Protein AF-A0A376K1I3-F1 (afdb_monomer_lite)

Foldseek 3Di:
DDDDDLVNLVVVLVVLVVQQVVDPVGDDPVSVVVSVVSVVVNCVVVFDFQKKWFQPDPVRDIDIGRDPVVLVVCVVVVTDIDGHTDPDDPPPPPD

Radius of gyration: 19.32 Å; chains: 1; bounding box: 38×22×52 Å

pLDDT: mean 86.63, std 14.56, range [31.53, 97.75]

Secondary structure (DSSP, 8-state):
-PPPPHHHHHHHHHHHHHHHHHSTT---HHHHHHHHHHHHHHHHHHPPPSEEEE--STT---EEES-HHHHHHHHHTT---EEE-----------

Sequence (95 aa):
MSTITKEWLQRKITEFKSWREDIPFGLDEDDHNMLIALEIALASLEAEPVAWMHANNPIGIPAITRSKDVADSWRSKGWNVLPLYSLTRPINLCH

Structure (mmCIF, N/CA/C/O backbone):
data_AF-A0A376K1I3-F1
#
_entry.id   AF-A0A376K1I3-F1
#
loop_
_atom_site.group_PDB
_atom_site.id
_atom_site.type_symbol
_atom_site.label_atom_id
_atom_site.label_alt_id
_atom_site.label_comp_id
_atom_site.label_asym_id
_atom_site.label_entity_id
_atom_site.label_seq_id
_atom_site.pdbx_PDB_ins_code
_atom_site.Cartn_x
_atom_site.Cartn_y
_atom_site.Cartn_z
_atom_site.occupancy
_atom_site.B_iso_or_equiv
_atom_site.auth_seq_id
_atom_site.auth_comp_id
_atom_site.auth_asym_id
_atom_site.auth_atom_id
_atom_site.pdbx_PDB_model_num
ATOM 1 N N . MET A 1 1 ? 18.071 -8.616 6.660 1.00 54.44 1 MET A N 1
ATOM 2 C CA . MET A 1 1 ? 17.264 -8.430 5.435 1.00 54.44 1 MET A CA 1
ATOM 3 C C . MET A 1 1 ? 17.453 -7.001 4.977 1.00 54.44 1 MET A C 1
ATOM 5 O O . MET A 1 1 ? 17.354 -6.114 5.814 1.00 54.44 1 MET A O 1
ATOM 9 N N . SER A 1 2 ? 17.767 -6.784 3.704 1.00 73.50 2 SER A N 1
ATOM 10 C CA . SER A 1 2 ? 17.809 -5.436 3.131 1.00 73.50 2 SER A CA 1
ATOM 11 C C . SER A 1 2 ? 16.394 -5.035 2.722 1.00 73.50 2 SER A C 1
ATOM 13 O O . SER A 1 2 ? 15.723 -5.795 2.028 1.00 73.50 2 SER A O 1
ATOM 15 N N . THR A 1 3 ? 15.930 -3.872 3.169 1.00 83.38 3 THR A N 1
ATOM 16 C CA . THR A 1 3 ? 14.618 -3.327 2.797 1.00 83.38 3 THR A CA 1
ATOM 17 C C . THR A 1 3 ? 14.762 -2.521 1.513 1.00 83.38 3 THR A C 1
ATOM 19 O O . THR A 1 3 ? 15.606 -1.630 1.436 1.00 83.38 3 THR A O 1
ATOM 22 N N . ILE A 1 4 ? 13.942 -2.816 0.507 1.00 88.94 4 ILE A N 1
ATOM 23 C CA . ILE A 1 4 ? 13.845 -1.985 -0.695 1.00 88.94 4 ILE A CA 1
ATOM 24 C C . ILE A 1 4 ? 13.102 -0.701 -0.315 1.00 88.94 4 ILE A C 1
ATOM 26 O O . ILE A 1 4 ? 11.971 -0.768 0.165 1.00 88.94 4 ILE A O 1
ATOM 30 N N . THR A 1 5 ? 13.737 0.458 -0.499 1.00 94.06 5 THR A N 1
ATOM 31 C CA . THR A 1 5 ? 13.120 1.755 -0.183 1.00 94.06 5 THR A CA 1
ATOM 32 C C . THR A 1 5 ? 12.425 2.354 -1.404 1.00 94.06 5 THR A C 1
ATOM 34 O O . THR A 1 5 ? 12.755 2.038 -2.553 1.00 94.06 5 THR A O 1
ATOM 37 N N . LYS A 1 6 ? 11.473 3.257 -1.156 1.00 94.19 6 LYS A N 1
ATOM 38 C CA . LYS A 1 6 ? 10.766 4.001 -2.204 1.00 94.19 6 LYS A CA 1
ATOM 39 C C . LYS A 1 6 ? 11.736 4.809 -3.070 1.00 94.19 6 LYS A C 1
ATOM 41 O O . LYS A 1 6 ? 11.641 4.778 -4.294 1.00 94.19 6 LYS A O 1
ATOM 46 N N . GLU A 1 7 ? 12.698 5.478 -2.445 1.00 95.50 7 GLU A N 1
ATOM 47 C CA . GLU A 1 7 ? 13.693 6.315 -3.125 1.00 95.50 7 GLU A CA 1
ATOM 48 C C . GLU A 1 7 ? 14.597 5.463 -4.018 1.00 95.50 7 GLU A C 1
ATOM 50 O O . GLU A 1 7 ? 14.937 5.856 -5.135 1.00 95.50 7 GLU A O 1
ATOM 55 N N . TRP A 1 8 ? 14.959 4.264 -3.549 1.00 95.69 8 TRP A N 1
ATOM 56 C CA . TRP A 1 8 ? 15.733 3.322 -4.344 1.00 95.69 8 TRP A CA 1
ATOM 57 C C . TRP A 1 8 ? 14.966 2.888 -5.601 1.00 95.69 8 TRP A C 1
ATOM 59 O O . TRP A 1 8 ? 15.547 2.919 -6.688 1.00 95.69 8 TRP A O 1
ATOM 69 N N . LEU A 1 9 ? 13.671 2.561 -5.481 1.00 96.31 9 LEU A N 1
ATOM 70 C CA . LEU A 1 9 ? 12.820 2.206 -6.626 1.00 96.31 9 LEU A CA 1
ATOM 71 C C . LEU A 1 9 ? 12.674 3.366 -7.611 1.00 96.31 9 LEU A C 1
ATOM 73 O O . LEU A 1 9 ? 12.865 3.172 -8.807 1.00 96.31 9 LEU A O 1
ATOM 77 N N . GLN A 1 10 ? 12.388 4.573 -7.121 1.00 96.81 10 GLN A N 1
ATOM 78 C CA . GLN A 1 10 ? 12.243 5.764 -7.964 1.00 96.81 10 GLN A CA 1
ATOM 79 C C . GLN A 1 10 ? 13.520 6.060 -8.755 1.00 96.81 10 GLN A C 1
ATOM 81 O O . GLN A 1 10 ? 13.457 6.309 -9.963 1.00 96.81 10 GLN A O 1
ATOM 86 N N . ARG A 1 11 ? 14.687 5.976 -8.101 1.00 97.12 11 ARG A N 1
ATOM 87 C CA . ARG A 1 11 ? 15.983 6.131 -8.772 1.00 97.12 11 ARG A CA 1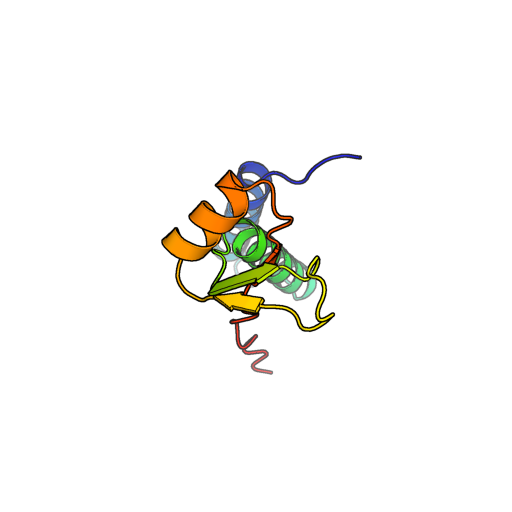
ATOM 88 C C . ARG A 1 11 ? 16.175 5.068 -9.852 1.00 97.12 11 ARG A C 1
ATOM 90 O O . ARG A 1 11 ? 16.491 5.419 -10.982 1.00 97.12 11 ARG A O 1
ATOM 97 N N . LYS A 1 12 ? 15.933 3.792 -9.536 1.00 96.12 12 LYS A N 1
ATOM 98 C CA . LYS A 1 12 ? 16.083 2.693 -10.501 1.00 96.12 12 LYS A CA 1
ATOM 99 C C . LYS A 1 12 ? 15.136 2.802 -11.693 1.00 96.12 12 LYS A C 1
ATOM 101 O O . LYS A 1 12 ? 15.584 2.649 -12.821 1.00 96.12 12 LYS A O 1
ATOM 106 N N . ILE A 1 13 ? 13.871 3.149 -11.475 1.00 96.25 13 ILE A N 1
ATOM 107 C CA . ILE A 1 13 ? 12.909 3.398 -12.562 1.00 96.25 13 ILE A CA 1
ATOM 108 C C . ILE A 1 13 ? 13.385 4.549 -13.455 1.00 96.25 13 ILE A C 1
ATOM 110 O O . ILE A 1 13 ? 13.273 4.464 -14.674 1.00 96.25 13 ILE A O 1
ATOM 114 N N . THR A 1 14 ? 13.925 5.617 -12.861 1.00 96.25 14 THR A N 1
ATOM 115 C CA . THR A 1 14 ? 14.451 6.765 -13.617 1.00 96.25 14 THR A CA 1
ATOM 116 C C . THR A 1 14 ? 15.659 6.370 -14.469 1.00 96.25 14 THR A C 1
ATOM 118 O O . THR A 1 14 ? 15.716 6.748 -15.635 1.00 96.25 14 THR A O 1
ATOM 121 N N . GLU A 1 15 ? 16.584 5.571 -13.925 1.00 94.31 15 GLU A N 1
ATOM 122 C CA . GLU A 1 15 ? 17.740 5.034 -14.665 1.00 94.31 15 GLU A CA 1
ATOM 123 C C . GLU A 1 15 ? 17.291 4.197 -15.878 1.00 94.31 15 GLU A C 1
ATOM 125 O O . GLU A 1 15 ? 17.695 4.490 -17.002 1.00 94.31 15 GLU A O 1
ATOM 130 N N . PHE A 1 16 ? 16.384 3.232 -15.680 1.00 93.56 16 PHE A N 1
ATOM 131 C CA . PHE A 1 16 ? 15.853 2.390 -16.765 1.00 93.56 16 PHE A CA 1
ATOM 132 C C . PHE A 1 16 ? 15.106 3.198 -17.833 1.00 93.56 16 PHE A C 1
ATOM 134 O O . PHE A 1 16 ? 15.240 2.934 -19.028 1.00 93.56 16 PHE A O 1
ATOM 141 N N . LYS A 1 17 ? 14.328 4.206 -17.419 1.00 91.81 17 LYS A N 1
ATOM 142 C CA . LYS A 1 17 ? 13.644 5.102 -18.360 1.00 91.81 17 LYS A CA 1
ATOM 143 C C . LYS A 1 17 ? 14.630 5.928 -19.176 1.00 91.81 17 LYS A C 1
ATOM 145 O O . LYS A 1 17 ? 14.385 6.087 -20.360 1.00 91.81 17 LYS A O 1
ATOM 150 N N . SER A 1 18 ? 15.732 6.396 -18.586 1.00 92.81 18 SER A N 1
ATOM 151 C CA . SER A 1 18 ? 16.791 7.089 -19.336 1.00 92.81 18 SER A CA 1
ATOM 152 C C . SER A 1 18 ? 17.388 6.181 -20.408 1.00 92.81 18 SER A C 1
ATOM 154 O O . SER A 1 18 ? 17.435 6.564 -21.571 1.00 92.81 18 SER A O 1
ATOM 156 N N . TRP A 1 19 ? 17.759 4.948 -20.049 1.00 89.81 19 TRP A N 1
ATOM 157 C CA . TRP A 1 19 ? 18.343 3.996 -21.001 1.00 89.81 19 TRP A CA 1
ATOM 158 C C . TRP A 1 19 ? 17.414 3.686 -22.172 1.00 89.81 19 TRP A C 1
ATOM 160 O O . TRP A 1 19 ? 17.869 3.608 -23.309 1.00 89.81 19 TRP A O 1
ATOM 170 N N . ARG A 1 20 ? 16.107 3.573 -21.915 1.00 89.25 20 ARG A N 1
ATOM 171 C CA . ARG A 1 20 ? 15.107 3.396 -22.973 1.00 89.25 20 ARG A CA 1
ATOM 172 C C . ARG A 1 20 ? 15.134 4.525 -24.008 1.00 89.25 20 ARG A C 1
ATOM 174 O O . ARG A 1 20 ? 14.945 4.242 -25.184 1.00 89.25 20 ARG A O 1
ATOM 181 N N . GLU A 1 21 ? 15.318 5.773 -23.575 1.00 88.56 21 GLU A N 1
ATOM 182 C CA . GLU A 1 21 ? 15.372 6.934 -24.477 1.00 88.56 21 GLU A CA 1
ATOM 183 C C . GLU A 1 21 ? 16.721 7.039 -25.210 1.00 88.56 21 GLU A C 1
ATOM 185 O O . GLU A 1 21 ? 16.767 7.495 -26.351 1.00 88.56 21 GLU A O 1
ATOM 190 N N . ASP A 1 22 ? 17.812 6.606 -24.570 1.00 91.06 22 ASP A N 1
ATOM 191 C CA . ASP A 1 22 ? 19.172 6.706 -25.114 1.00 91.06 22 ASP A CA 1
ATOM 192 C C . ASP A 1 22 ? 19.507 5.589 -26.126 1.00 91.06 22 ASP A C 1
ATOM 194 O O . ASP A 1 22 ? 20.363 5.770 -26.999 1.00 91.06 22 ASP A O 1
ATOM 198 N N . ILE A 1 23 ? 18.855 4.423 -26.029 1.00 87.31 23 ILE A N 1
ATOM 199 C CA . ILE A 1 23 ? 19.112 3.275 -26.909 1.00 87.31 23 ILE A CA 1
ATOM 200 C C . ILE A 1 23 ? 18.223 3.367 -28.165 1.00 87.31 23 ILE A C 1
ATOM 202 O O . ILE A 1 23 ? 17.000 3.309 -28.052 1.00 87.31 23 ILE A O 1
ATOM 206 N N . PRO A 1 24 ? 18.791 3.404 -29.390 1.00 82.50 24 PRO A N 1
ATOM 207 C CA . PRO A 1 24 ? 18.019 3.583 -30.629 1.00 82.50 24 PRO A CA 1
ATOM 208 C C . PRO A 1 24 ? 17.039 2.440 -30.949 1.00 82.50 24 PRO A C 1
ATOM 210 O O . PRO A 1 24 ? 16.132 2.628 -31.756 1.00 82.50 24 PRO A O 1
ATOM 213 N N . PHE A 1 25 ? 17.205 1.269 -30.326 1.00 83.31 25 PHE A N 1
ATOM 214 C CA . PHE A 1 25 ? 16.295 0.121 -30.436 1.00 83.31 25 PHE A CA 1
ATOM 215 C C . PHE A 1 25 ? 15.442 -0.102 -29.173 1.00 83.31 25 PHE A C 1
ATOM 217 O O . PHE A 1 25 ? 14.654 -1.043 -29.137 1.00 83.31 25 PHE A O 1
ATOM 224 N N . GLY A 1 26 ? 15.567 0.766 -28.162 1.00 84.75 26 GLY A N 1
ATOM 225 C CA . GLY A 1 26 ? 14.900 0.628 -26.869 1.00 84.75 26 GLY A CA 1
ATOM 226 C C . GLY A 1 26 ? 15.508 -0.446 -25.958 1.00 84.75 26 GLY A C 1
ATOM 227 O O . GLY A 1 26 ? 16.608 -0.940 -26.192 1.00 84.75 26 GLY A O 1
ATOM 228 N N . LEU A 1 27 ? 14.776 -0.766 -24.888 1.00 87.56 27 LEU A N 1
ATOM 229 C CA . LEU A 1 27 ? 15.104 -1.843 -23.948 1.00 87.56 27 LEU A CA 1
ATOM 230 C C . LEU A 1 27 ? 14.791 -3.211 -24.567 1.00 87.56 27 LEU A C 1
ATOM 232 O O . LEU A 1 27 ? 13.843 -3.325 -25.348 1.00 87.56 27 LEU A O 1
ATOM 236 N N . ASP A 1 28 ? 15.539 -4.243 -24.176 1.00 91.00 28 ASP A N 1
ATOM 237 C CA . ASP A 1 28 ? 15.148 -5.622 -24.469 1.00 91.00 28 ASP A CA 1
ATOM 238 C C . ASP A 1 28 ? 13.948 -6.068 -23.607 1.00 91.00 28 ASP A C 1
ATOM 240 O O . ASP A 1 28 ? 13.426 -5.319 -22.775 1.00 91.00 28 ASP A O 1
ATOM 244 N N . GLU A 1 29 ? 13.449 -7.281 -23.853 1.00 91.50 29 GLU A N 1
ATOM 245 C CA . GLU A 1 29 ? 12.275 -7.816 -23.158 1.00 91.50 29 GLU A CA 1
ATOM 246 C C . GLU A 1 29 ? 12.502 -7.960 -21.644 1.00 91.50 29 GLU A C 1
ATOM 248 O O . GLU A 1 29 ? 11.600 -7.661 -20.856 1.00 91.50 29 GLU A O 1
ATOM 253 N N . ASP A 1 30 ? 13.702 -8.364 -21.225 1.00 93.12 30 ASP A N 1
ATOM 254 C CA . ASP A 1 30 ? 14.035 -8.565 -19.814 1.00 93.12 30 ASP A CA 1
ATOM 255 C C . ASP A 1 30 ? 14.111 -7.225 -19.078 1.00 93.12 30 ASP A C 1
ATOM 257 O O . ASP A 1 30 ? 13.523 -7.071 -18.001 1.00 93.12 30 ASP A O 1
ATOM 261 N N . ASP A 1 31 ? 14.744 -6.223 -19.685 1.00 91.56 31 ASP A N 1
ATOM 262 C CA . ASP A 1 31 ? 14.803 -4.863 -19.160 1.00 91.56 31 ASP A CA 1
ATOM 263 C C . ASP A 1 31 ? 13.413 -4.210 -19.114 1.00 91.56 31 ASP A C 1
ATOM 265 O O . ASP A 1 31 ? 13.074 -3.504 -18.155 1.00 91.56 31 ASP A O 1
ATOM 269 N N . HIS A 1 32 ? 12.568 -4.472 -20.116 1.00 90.88 32 HIS A N 1
ATOM 270 C CA . HIS A 1 32 ? 11.180 -4.014 -20.126 1.00 90.88 32 HIS A CA 1
ATOM 271 C C . HIS A 1 32 ? 10.365 -4.649 -18.989 1.00 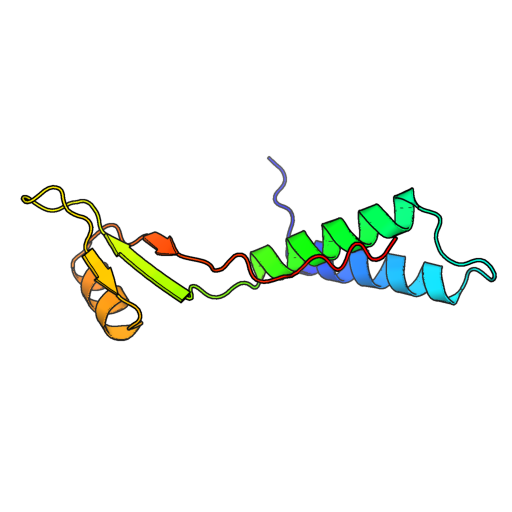90.88 32 HIS A C 1
ATOM 273 O O . HIS A 1 32 ? 9.691 -3.943 -18.229 1.00 90.88 32 HIS A O 1
ATOM 279 N N . ASN A 1 33 ? 10.470 -5.968 -18.823 1.00 91.81 33 ASN A N 1
ATOM 280 C CA . ASN A 1 33 ? 9.818 -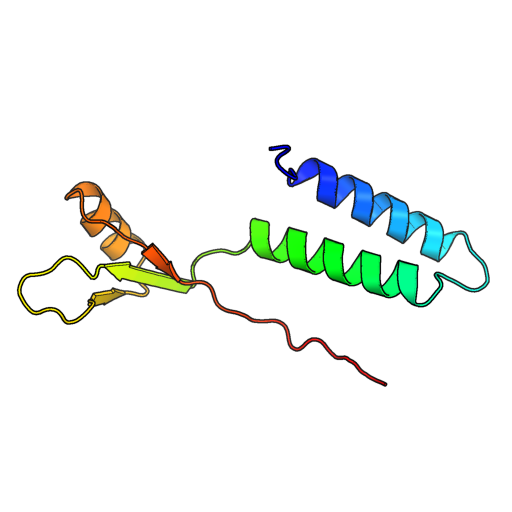6.709 -17.744 1.00 91.81 33 ASN A CA 1
ATOM 281 C C . ASN A 1 33 ? 10.320 -6.258 -16.366 1.00 91.81 33 ASN A C 1
ATOM 283 O O . ASN A 1 33 ? 9.525 -6.096 -15.433 1.00 91.81 33 ASN A O 1
ATOM 287 N N . MET A 1 34 ? 11.621 -5.987 -16.238 1.00 93.56 34 MET A N 1
ATOM 288 C CA . MET A 1 34 ? 12.215 -5.450 -15.017 1.00 93.56 34 MET A CA 1
ATOM 289 C C . MET A 1 34 ? 11.670 -4.056 -14.697 1.00 93.56 34 MET A C 1
ATOM 291 O O . MET A 1 34 ? 11.284 -3.806 -13.551 1.00 93.56 34 MET A O 1
ATOM 295 N N . LEU A 1 35 ? 11.565 -3.161 -15.683 1.00 93.31 35 LEU A N 1
ATOM 296 C CA . LEU A 1 35 ? 10.964 -1.840 -15.490 1.00 93.31 35 LEU A CA 1
ATOM 297 C C . LEU A 1 35 ? 9.506 -1.948 -15.016 1.00 93.31 35 LEU A C 1
ATOM 299 O O . LEU A 1 35 ? 9.134 -1.283 -14.046 1.00 93.31 35 LEU A O 1
ATOM 303 N N . ILE A 1 36 ? 8.700 -2.823 -15.627 1.00 92.75 36 ILE A N 1
ATOM 304 C CA . ILE A 1 36 ? 7.314 -3.074 -15.196 1.00 92.75 36 ILE A CA 1
ATOM 305 C C . ILE A 1 36 ? 7.275 -3.577 -13.748 1.00 92.75 36 ILE A C 1
ATOM 307 O O . ILE A 1 36 ? 6.487 -3.076 -12.942 1.00 92.75 36 ILE A O 1
ATOM 311 N N . ALA A 1 37 ? 8.132 -4.535 -13.387 1.00 92.94 37 ALA A N 1
ATOM 312 C CA . ALA A 1 37 ? 8.194 -5.068 -12.029 1.00 92.94 37 ALA A CA 1
ATOM 313 C C . ALA A 1 37 ? 8.563 -3.985 -10.998 1.00 92.94 37 ALA A C 1
ATOM 315 O O . ALA A 1 37 ? 7.947 -3.912 -9.931 1.00 92.94 37 ALA A O 1
ATOM 316 N N . LEU A 1 38 ? 9.518 -3.106 -11.325 1.00 94.06 38 LEU A N 1
ATOM 317 C CA . LEU A 1 38 ? 9.893 -1.972 -10.475 1.00 94.06 38 LEU A CA 1
ATOM 318 C C . LEU A 1 38 ? 8.734 -0.979 -10.311 1.00 94.06 38 LEU A C 1
ATOM 320 O O . LEU A 1 38 ? 8.475 -0.520 -9.197 1.00 94.06 38 LEU A O 1
ATOM 324 N N . GLU A 1 39 ? 8.003 -0.673 -11.384 1.00 92.56 39 GLU A N 1
ATOM 325 C CA . GLU A 1 39 ? 6.823 0.196 -11.323 1.00 92.56 39 GLU A CA 1
ATOM 326 C C . GLU A 1 39 ? 5.682 -0.416 -10.499 1.00 92.56 39 GLU A C 1
ATOM 328 O O . GLU A 1 39 ? 5.022 0.303 -9.746 1.00 92.56 39 GLU A O 1
ATOM 333 N N . ILE A 1 40 ? 5.466 -1.733 -10.587 1.00 91.44 40 ILE A N 1
ATOM 334 C CA . ILE A 1 40 ? 4.495 -2.455 -9.748 1.00 91.44 40 ILE A CA 1
ATOM 335 C C . ILE A 1 40 ? 4.916 -2.404 -8.279 1.00 91.44 40 ILE A C 1
ATOM 337 O O . ILE A 1 40 ? 4.076 -2.150 -7.412 1.00 91.44 40 ILE A O 1
ATOM 341 N N . ALA A 1 41 ? 6.201 -2.613 -7.983 1.00 92.12 41 ALA A N 1
ATOM 342 C CA . ALA A 1 41 ? 6.719 -2.522 -6.623 1.00 92.12 41 ALA A CA 1
ATOM 343 C C . ALA A 1 41 ? 6.544 -1.106 -6.052 1.00 92.12 41 ALA A C 1
ATOM 345 O O . ALA A 1 41 ? 6.080 -0.958 -4.921 1.00 92.12 41 ALA A O 1
ATOM 346 N N . LEU A 1 42 ? 6.838 -0.067 -6.844 1.00 92.75 42 LEU A N 1
ATOM 347 C CA . LEU A 1 42 ? 6.635 1.323 -6.431 1.00 92.75 42 LEU A CA 1
ATOM 348 C C . LEU A 1 42 ? 5.152 1.619 -6.182 1.00 92.75 42 LEU A C 1
ATOM 350 O O . LEU A 1 42 ? 4.809 2.123 -5.115 1.00 92.75 42 LEU A O 1
ATOM 354 N N . ALA A 1 43 ? 4.271 1.233 -7.108 1.00 89.56 43 ALA A N 1
ATOM 355 C CA . ALA A 1 43 ? 2.829 1.403 -6.947 1.00 89.56 43 ALA A CA 1
ATOM 356 C C . ALA A 1 43 ? 2.290 0.649 -5.720 1.00 89.56 43 ALA A C 1
ATOM 358 O O . ALA A 1 43 ? 1.397 1.144 -5.041 1.00 89.56 43 ALA A O 1
ATOM 359 N N . SER A 1 44 ? 2.853 -0.521 -5.403 1.00 88.06 44 SER A N 1
ATOM 360 C CA . SER A 1 44 ? 2.483 -1.303 -4.218 1.00 88.06 44 SER A CA 1
ATOM 361 C C . SER A 1 44 ? 2.917 -0.628 -2.914 1.00 88.06 44 SER A C 1
ATOM 363 O O . SER A 1 44 ? 2.191 -0.704 -1.926 1.00 88.06 44 SER A O 1
ATOM 365 N N . LEU A 1 45 ? 4.071 0.052 -2.898 1.00 90.00 45 LEU A N 1
ATOM 366 C CA . LEU A 1 45 ? 4.516 0.836 -1.739 1.00 90.00 45 LEU A CA 1
ATOM 367 C C . LEU A 1 45 ? 3.718 2.133 -1.555 1.00 90.00 45 LEU A C 1
ATOM 369 O O . LEU A 1 45 ? 3.554 2.590 -0.426 1.00 90.00 45 LEU A O 1
ATOM 373 N N . GLU A 1 46 ? 3.254 2.740 -2.646 1.00 90.69 46 GLU A N 1
ATOM 374 C CA . GLU A 1 46 ? 2.469 3.983 -2.632 1.00 90.69 46 GLU A CA 1
ATOM 375 C C . GLU A 1 46 ? 0.957 3.747 -2.516 1.00 90.69 46 GLU A C 1
ATOM 377 O O . GLU A 1 46 ? 0.198 4.707 -2.396 1.00 90.69 46 GLU A O 1
ATOM 382 N N . ALA A 1 47 ? 0.511 2.490 -2.554 1.00 90.50 47 ALA A N 1
ATOM 383 C CA . ALA A 1 47 ? -0.900 2.151 -2.518 1.00 90.50 47 ALA A CA 1
ATOM 384 C C . ALA A 1 47 ? -1.552 2.640 -1.219 1.00 90.50 47 ALA A C 1
ATOM 386 O O . ALA A 1 47 ? -1.085 2.360 -0.113 1.00 90.50 47 ALA A O 1
ATOM 387 N N . GLU A 1 48 ? -2.686 3.323 -1.355 1.00 92.31 48 GLU A N 1
ATOM 388 C CA . GLU A 1 48 ? -3.534 3.671 -0.223 1.00 92.31 48 GLU A CA 1
ATOM 389 C C . GLU A 1 48 ? -4.567 2.561 0.039 1.00 92.31 48 GLU A C 1
ATOM 391 O O . GLU A 1 48 ? -5.086 1.955 -0.906 1.00 92.31 48 GLU A O 1
ATOM 396 N N . PRO A 1 49 ? -4.896 2.266 1.309 1.00 94.44 49 PRO A N 1
ATOM 397 C CA . PRO A 1 49 ? -5.944 1.305 1.624 1.00 94.44 49 PRO A CA 1
ATOM 398 C C . PRO A 1 49 ? -7.306 1.764 1.087 1.00 94.44 49 PRO A C 1
ATOM 400 O O . PRO A 1 49 ? -7.716 2.902 1.301 1.00 94.44 49 PRO A O 1
ATOM 403 N N . VAL A 1 50 ? -8.049 0.848 0.467 1.00 95.25 50 VAL A N 1
ATOM 404 C CA . VAL A 1 50 ? -9.425 1.083 -0.010 1.00 95.25 50 VAL A CA 1
ATOM 405 C C . VAL A 1 50 ? -10.484 0.722 1.033 1.00 95.25 50 VAL A C 1
ATOM 407 O O . VAL A 1 50 ? -11.651 1.096 0.902 1.00 95.25 50 VAL A O 1
ATOM 410 N N . ALA A 1 51 ? -10.098 -0.054 2.045 1.00 96.12 51 ALA A N 1
ATOM 411 C CA . ALA A 1 51 ? -10.934 -0.445 3.170 1.00 96.12 51 ALA A CA 1
ATOM 412 C C . ALA A 1 51 ? -10.065 -0.898 4.352 1.00 96.12 51 ALA A C 1
ATOM 414 O O . ALA A 1 51 ? -8.848 -1.055 4.236 1.00 96.12 51 ALA A O 1
ATOM 415 N N . TRP A 1 52 ? -10.705 -1.139 5.491 1.00 96.56 52 TRP A N 1
ATOM 416 C CA . TRP A 1 52 ? -10.079 -1.651 6.704 1.00 96.56 52 TRP A CA 1
ATOM 417 C C . TRP A 1 52 ? -10.944 -2.735 7.326 1.00 96.56 52 TRP A C 1
ATOM 419 O O . TRP A 1 52 ? -12.169 -2.608 7.347 1.00 96.56 52 TRP A O 1
ATOM 429 N N . MET A 1 53 ? -10.311 -3.777 7.856 1.00 95.00 53 MET A N 1
ATOM 430 C CA . MET A 1 53 ? -10.989 -4.877 8.535 1.00 95.00 53 MET A CA 1
ATOM 431 C C . MET A 1 53 ? -10.462 -5.088 9.952 1.00 95.00 53 MET A C 1
ATOM 433 O O . MET A 1 53 ? -9.280 -4.875 10.213 1.00 95.00 53 MET A O 1
ATOM 437 N N . HIS A 1 54 ? -11.310 -5.586 10.850 1.00 90.75 54 HIS A N 1
ATOM 438 C CA . HIS A 1 54 ? -10.856 -6.238 12.079 1.00 90.75 54 HIS A CA 1
ATOM 439 C C . HIS A 1 54 ? -11.596 -7.570 12.260 1.00 90.75 54 HIS A C 1
ATOM 441 O O . HIS A 1 54 ? -12.806 -7.656 12.049 1.00 90.75 54 HIS A O 1
ATOM 447 N N . ALA A 1 55 ? -10.860 -8.617 12.639 1.00 84.38 55 ALA A N 1
ATOM 448 C CA . ALA A 1 55 ? -11.398 -9.974 12.794 1.00 84.38 55 ALA A CA 1
ATOM 449 C C . ALA A 1 55 ? -11.457 -10.447 14.257 1.00 84.38 55 ALA A C 1
ATOM 451 O O . ALA A 1 55 ? -12.126 -11.429 14.562 1.00 84.38 55 ALA A O 1
ATOM 452 N N . ASN A 1 56 ? -10.806 -9.730 15.179 1.00 74.94 56 ASN A N 1
ATOM 453 C CA . ASN A 1 56 ? -10.775 -10.088 16.597 1.00 74.94 56 ASN A CA 1
ATOM 454 C C . ASN A 1 56 ? -12.052 -9.598 17.294 1.00 74.94 56 ASN A C 1
ATOM 456 O O . ASN A 1 56 ? -12.033 -8.575 17.980 1.00 74.94 56 ASN A O 1
ATOM 460 N N . ASN A 1 57 ? -13.173 -10.287 17.077 1.00 72.94 57 ASN A N 1
ATOM 461 C CA . ASN A 1 57 ? -14.429 -10.024 17.779 1.00 72.94 57 ASN A CA 1
ATOM 462 C C . ASN A 1 57 ? -15.106 -11.326 18.255 1.00 72.94 57 ASN A C 1
ATOM 464 O O . ASN A 1 57 ? -14.804 -12.394 17.724 1.00 72.94 57 ASN A O 1
ATOM 468 N N . PRO A 1 58 ? -16.032 -11.255 19.234 1.00 70.94 58 PRO A N 1
ATOM 469 C CA . PRO A 1 58 ? -16.674 -12.440 19.817 1.00 70.94 58 PRO A CA 1
ATOM 470 C C . PRO A 1 58 ? -17.562 -13.248 18.858 1.00 70.94 58 PRO A C 1
ATOM 472 O O . PRO A 1 58 ? -17.978 -14.347 19.203 1.00 70.94 58 PRO A O 1
ATOM 475 N N . ILE A 1 59 ? -17.893 -12.696 17.687 1.00 76.31 59 ILE A N 1
ATOM 476 C CA . ILE A 1 59 ? -18.844 -13.273 16.726 1.00 76.31 59 ILE A CA 1
ATOM 477 C C . ILE A 1 59 ? -18.102 -14.068 15.635 1.00 76.31 59 ILE A C 1
ATOM 479 O O . ILE A 1 59 ? -18.705 -14.878 14.938 1.00 76.31 59 ILE A O 1
ATOM 483 N N . GLY A 1 60 ? -16.790 -13.861 15.474 1.00 78.94 60 GLY A N 1
ATOM 484 C CA . GLY A 1 60 ? -15.980 -14.537 14.455 1.00 78.94 60 GLY A CA 1
ATOM 485 C C . GLY A 1 60 ? -16.247 -14.067 13.019 1.00 78.94 60 GLY A C 1
ATOM 486 O O . GLY A 1 60 ? -15.719 -14.653 12.078 1.00 78.94 60 GLY A O 1
ATOM 487 N N . ILE A 1 61 ? -17.039 -13.007 12.833 1.00 84.75 61 ILE A N 1
ATOM 488 C CA . ILE A 1 61 ? -17.329 -12.408 11.523 1.00 84.75 61 ILE A CA 1
ATOM 489 C C . ILE A 1 61 ? -16.531 -11.107 11.411 1.00 84.75 61 ILE A C 1
ATOM 491 O O . ILE A 1 61 ? -16.750 -10.215 12.229 1.00 84.75 61 ILE A O 1
ATOM 495 N N . PRO A 1 62 ? -15.624 -10.942 10.435 1.00 87.88 62 PRO A N 1
ATOM 496 C CA . PRO A 1 62 ? -14.850 -9.713 10.309 1.00 87.88 62 PRO A CA 1
ATOM 497 C C . PRO A 1 62 ? -15.757 -8.515 10.000 1.00 87.88 62 PRO A C 1
ATOM 499 O O . PRO A 1 62 ? -16.611 -8.586 9.117 1.00 87.88 62 PRO A O 1
ATOM 502 N N . ALA A 1 63 ? -15.543 -7.396 10.694 1.00 91.88 63 ALA A N 1
ATOM 503 C CA . ALA A 1 63 ? -16.167 -6.131 10.321 1.00 91.88 63 ALA A CA 1
ATOM 504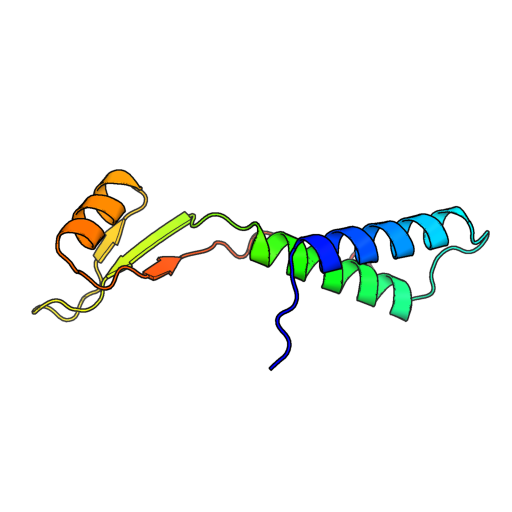 C C . ALA A 1 63 ? -15.250 -5.391 9.346 1.00 91.88 63 ALA A C 1
ATOM 506 O O . ALA A 1 63 ? -14.040 -5.309 9.569 1.00 91.88 63 ALA A O 1
ATOM 507 N N . ILE A 1 64 ? -15.831 -4.851 8.274 1.00 94.12 64 ILE A N 1
ATOM 508 C CA . ILE A 1 64 ? -15.118 -4.133 7.216 1.00 94.12 64 ILE A CA 1
ATOM 509 C C . ILE A 1 64 ? -15.726 -2.739 7.080 1.00 94.12 64 ILE A C 1
ATOM 511 O O . ILE A 1 64 ? -16.946 -2.587 7.069 1.00 94.12 64 ILE A O 1
ATOM 515 N N . THR A 1 65 ? -14.880 -1.720 6.959 1.00 95.50 65 THR A N 1
ATOM 516 C CA . THR A 1 65 ? -15.297 -0.336 6.716 1.00 95.50 65 THR A CA 1
ATOM 517 C C . THR A 1 65 ? -14.496 0.284 5.578 1.00 95.50 65 THR A C 1
ATOM 519 O O . THR A 1 65 ? -13.314 -0.003 5.406 1.00 95.50 65 THR A O 1
ATOM 522 N N . ARG A 1 66 ? -15.139 1.167 4.809 1.00 96.69 66 ARG A N 1
ATOM 523 C CA . ARG A 1 66 ? -14.478 2.074 3.852 1.00 96.69 66 ARG A CA 1
ATOM 524 C C . ARG A 1 66 ? -14.227 3.468 4.433 1.00 96.69 66 ARG A C 1
ATOM 526 O O . ARG A 1 66 ? -13.628 4.303 3.768 1.00 96.69 66 ARG A O 1
ATOM 533 N N . SER A 1 67 ? -14.693 3.741 5.652 1.00 97.56 67 SER A N 1
ATOM 534 C CA . SER A 1 67 ? -14.440 5.011 6.333 1.00 97.56 67 SER A CA 1
ATOM 535 C C . SER A 1 67 ? -13.129 4.933 7.109 1.00 97.56 67 SER A C 1
ATOM 537 O O . SER A 1 67 ? -12.983 4.102 8.011 1.00 97.56 67 SER A O 1
ATOM 539 N N . LYS A 1 68 ? -12.200 5.834 6.775 1.00 96.38 68 LYS A N 1
ATOM 540 C CA . LYS A 1 68 ? -10.935 5.998 7.495 1.00 96.38 68 LYS A CA 1
ATOM 541 C C . LYS A 1 68 ? -11.172 6.391 8.953 1.00 96.38 68 LYS A C 1
ATOM 543 O O . LYS A 1 68 ? -10.571 5.790 9.831 1.00 96.38 68 LYS A O 1
ATOM 548 N N . ASP A 1 69 ? -12.125 7.286 9.213 1.00 97.75 69 ASP A N 1
ATOM 549 C CA . ASP A 1 69 ? -12.465 7.725 10.574 1.00 97.75 69 ASP A CA 1
ATOM 550 C C . ASP A 1 69 ? -12.959 6.563 11.447 1.00 97.75 69 ASP A C 1
ATOM 552 O O . ASP A 1 69 ? -12.582 6.438 12.614 1.00 97.75 69 ASP A O 1
ATOM 556 N N . VAL A 1 70 ? -13.767 5.659 10.877 1.00 96.38 70 VAL A N 1
ATOM 557 C CA . VAL A 1 70 ? -14.204 4.442 11.579 1.00 96.38 70 VAL A CA 1
ATOM 558 C C . VAL A 1 70 ? -13.014 3.520 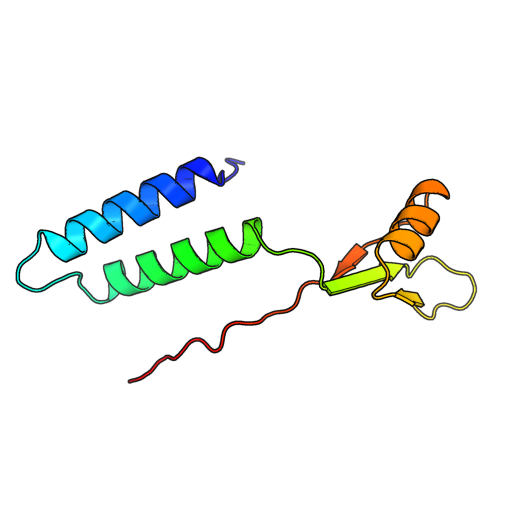11.855 1.00 96.38 70 VAL A C 1
ATOM 560 O O . VAL A 1 70 ? -12.885 3.009 12.968 1.00 96.38 70 VAL A O 1
ATOM 563 N N . ALA A 1 71 ? -12.124 3.329 10.879 1.00 96.12 71 ALA A N 1
ATOM 564 C CA . ALA A 1 71 ? -10.921 2.520 11.054 1.00 96.12 71 ALA A CA 1
ATOM 565 C C . ALA A 1 71 ? -9.979 3.101 12.122 1.00 96.12 71 ALA A C 1
ATOM 567 O O . ALA A 1 71 ? -9.449 2.359 12.949 1.00 96.12 71 ALA A O 1
ATOM 568 N N . ASP A 1 72 ? -9.806 4.420 12.153 1.00 96.69 72 ASP A N 1
ATOM 569 C CA . ASP A 1 72 ? -8.978 5.113 13.141 1.00 96.69 72 ASP A CA 1
ATOM 570 C C . ASP A 1 72 ? -9.617 5.072 14.537 1.00 96.69 72 ASP A C 1
ATOM 572 O O . ASP A 1 72 ? -8.916 4.870 15.531 1.00 96.69 72 ASP A O 1
ATOM 576 N N . SER A 1 73 ? -10.951 5.124 14.625 1.00 96.00 73 SER A N 1
ATOM 577 C CA . SER A 1 73 ? -11.686 4.851 15.868 1.00 96.00 73 SER A CA 1
ATOM 578 C C . SER A 1 73 ? -11.485 3.415 16.371 1.00 96.00 73 SER A C 1
ATOM 580 O O . SER A 1 73 ? -11.396 3.184 17.576 1.00 96.00 73 SER A O 1
ATOM 582 N N . TRP A 1 74 ? -11.399 2.422 15.482 1.00 93.69 74 TRP A N 1
ATOM 583 C CA . TRP A 1 74 ? -11.057 1.050 15.877 1.00 93.69 74 TRP A CA 1
ATOM 584 C C . TRP A 1 74 ? -9.607 0.950 16.367 1.00 93.69 74 TRP A C 1
ATOM 586 O O . TRP A 1 74 ? -9.352 0.332 17.403 1.00 93.69 74 TRP A O 1
ATOM 596 N N . ARG A 1 75 ? -8.660 1.603 15.679 1.00 93.75 75 ARG A N 1
ATOM 597 C CA . ARG A 1 75 ? -7.245 1.649 16.090 1.00 93.75 75 ARG A CA 1
ATOM 598 C C . ARG A 1 75 ? -7.059 2.300 17.456 1.00 93.75 75 ARG A C 1
ATOM 600 O O . ARG A 1 75 ? -6.298 1.779 18.265 1.00 93.75 75 ARG A O 1
ATOM 607 N N . SER A 1 76 ? -7.771 3.392 17.745 1.00 95.62 76 SER A N 1
ATOM 608 C CA . SER A 1 76 ? -7.679 4.078 19.043 1.00 95.62 76 SER A CA 1
ATOM 609 C C . SER A 1 76 ? -8.202 3.233 20.209 1.00 95.62 76 SER A C 1
ATOM 611 O O . SER A 1 76 ? -7.777 3.424 21.346 1.00 95.62 76 SER A O 1
ATOM 613 N N . LYS A 1 77 ? -9.057 2.241 19.929 1.00 91.94 77 LYS A N 1
ATOM 614 C CA . LYS A 1 77 ? -9.505 1.217 20.890 1.00 91.94 77 LYS A CA 1
ATOM 615 C C . LYS A 1 77 ? -8.521 0.048 21.040 1.00 91.94 77 LYS A C 1
ATOM 617 O O . LYS A 1 77 ? -8.819 -0.901 21.761 1.00 91.94 77 LYS A O 1
ATOM 622 N N . GLY A 1 78 ? -7.383 0.081 20.346 1.00 90.38 78 GLY A N 1
ATOM 623 C CA . GLY A 1 78 ? -6.379 -0.984 20.355 1.00 90.38 78 GLY A CA 1
ATOM 624 C C . GLY A 1 78 ? -6.765 -2.212 19.530 1.00 90.38 78 GLY A C 1
ATOM 625 O O . GLY A 1 78 ? -6.197 -3.285 19.728 1.00 90.38 78 GLY A O 1
ATOM 626 N N . TRP A 1 79 ? -7.747 -2.101 18.629 1.00 90.69 79 TRP A N 1
ATOM 627 C CA . TRP A 1 79 ? -8.139 -3.228 17.784 1.00 90.69 79 TRP A CA 1
ATOM 628 C C . TRP A 1 79 ? -7.100 -3.464 16.690 1.00 90.69 79 TRP A C 1
ATOM 630 O O . TRP A 1 79 ? -6.526 -2.523 16.140 1.00 90.69 79 TRP A O 1
ATOM 640 N N . ASN A 1 80 ? -6.889 -4.732 16.334 1.00 91.06 80 ASN A N 1
ATOM 641 C CA . ASN A 1 80 ? -6.039 -5.082 15.203 1.00 91.06 80 ASN A CA 1
ATOM 642 C C . ASN A 1 80 ? -6.773 -4.777 13.889 1.00 91.06 80 ASN A C 1
ATOM 644 O O . ASN A 1 80 ? -7.608 -5.568 13.440 1.00 91.06 80 ASN A O 1
ATOM 648 N N . VAL A 1 81 ? -6.484 -3.609 13.315 1.00 94.12 81 VAL A N 1
ATOM 649 C CA . VAL A 1 81 ? -7.099 -3.114 12.080 1.00 94.12 81 VAL A CA 1
ATOM 650 C C . VAL A 1 81 ? -6.161 -3.350 10.902 1.00 94.12 81 VAL A C 1
ATOM 652 O O . VAL A 1 81 ? -5.142 -2.670 10.763 1.00 94.12 81 VAL A O 1
ATOM 655 N N . LEU A 1 82 ? -6.535 -4.273 10.021 1.00 94.50 82 LEU A N 1
ATOM 656 C CA . LEU A 1 82 ? -5.789 -4.593 8.809 1.00 94.50 82 LEU A CA 1
ATOM 657 C C . LEU A 1 82 ? -6.278 -3.716 7.643 1.00 94.50 82 LEU A C 1
ATOM 659 O O . LEU A 1 82 ? -7.482 -3.693 7.370 1.00 94.50 82 LEU A O 1
ATOM 663 N N . PRO A 1 83 ? -5.388 -2.980 6.953 1.00 95.31 83 PRO A N 1
ATOM 664 C CA . PRO A 1 83 ? -5.736 -2.303 5.710 1.00 95.31 83 PRO A CA 1
ATOM 665 C C . PRO A 1 83 ? -5.967 -3.317 4.583 1.00 95.31 83 PRO A C 1
ATOM 667 O O . PRO A 1 83 ? -5.267 -4.322 4.479 1.00 95.31 83 PRO A O 1
ATOM 670 N N . LEU A 1 84 ? -6.940 -3.029 3.725 1.00 94.00 84 LEU A N 1
ATOM 671 C CA . LEU A 1 84 ? -7.225 -3.765 2.499 1.00 94.00 84 LEU A CA 1
ATOM 672 C C . LEU A 1 84 ? -6.881 -2.870 1.314 1.00 94.00 84 LEU A C 1
ATOM 674 O O . LEU A 1 84 ? -7.327 -1.724 1.260 1.00 94.00 84 LEU A O 1
ATOM 678 N N . TYR A 1 85 ? -6.123 -3.396 0.362 1.00 92.38 85 TYR A N 1
ATOM 679 C CA . TYR A 1 85 ? -5.692 -2.681 -0.837 1.00 92.38 85 TYR A CA 1
ATOM 680 C C . TYR A 1 85 ? -6.402 -3.257 -2.058 1.00 92.38 85 TYR A C 1
ATOM 682 O O . TYR A 1 85 ? -6.670 -4.459 -2.112 1.00 92.38 85 TYR A O 1
ATOM 690 N N . SER A 1 86 ? -6.721 -2.415 -3.040 1.00 84.69 86 SER A N 1
ATOM 691 C CA . SER A 1 86 ? -7.205 -2.911 -4.324 1.00 84.69 86 SER A CA 1
ATOM 692 C C . SER A 1 86 ? -6.028 -3.320 -5.198 1.00 84.69 86 SER A C 1
ATOM 694 O O . SER A 1 86 ? -5.058 -2.583 -5.361 1.00 84.69 86 SER A O 1
ATOM 696 N N . LEU A 1 87 ? -6.142 -4.483 -5.829 1.00 68.81 87 LEU A N 1
ATOM 697 C CA . LEU A 1 87 ? -5.267 -4.859 -6.932 1.00 68.81 87 LEU A CA 1
ATOM 698 C C . LEU A 1 87 ? -5.829 -4.219 -8.204 1.00 68.81 87 LEU A C 1
ATOM 700 O O . LEU A 1 87 ? -6.526 -4.864 -8.980 1.00 68.81 87 LEU A O 1
ATOM 704 N N . THR A 1 88 ? -5.605 -2.920 -8.389 1.00 54.75 88 THR A N 1
ATOM 705 C CA . THR A 1 88 ? -6.027 -2.212 -9.607 1.00 54.75 88 THR A CA 1
ATOM 706 C C . THR A 1 88 ? -4.822 -1.781 -10.425 1.00 54.75 88 THR A C 1
ATOM 708 O O . THR A 1 88 ? -4.400 -0.631 -10.381 1.00 54.75 88 THR A O 1
ATOM 711 N N . ARG A 1 89 ? -4.323 -2.714 -11.238 1.00 56.53 89 ARG A N 1
ATOM 712 C CA . ARG A 1 89 ? -3.926 -2.432 -12.6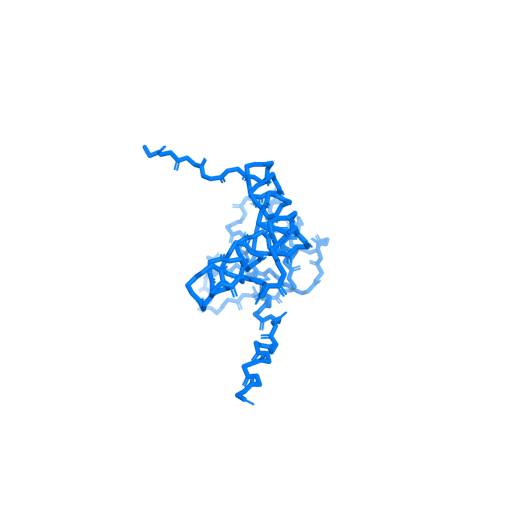20 1.00 56.53 89 ARG A CA 1
ATOM 713 C C . ARG A 1 89 ? -4.441 -3.583 -13.492 1.00 56.53 89 ARG A C 1
ATOM 715 O O . ARG A 1 89 ? -4.093 -4.725 -13.200 1.00 56.53 89 ARG A O 1
ATOM 722 N N . PRO A 1 90 ? -5.219 -3.339 -14.563 1.00 49.69 90 PRO A N 1
ATOM 723 C CA . PRO A 1 90 ? -5.108 -4.214 -15.716 1.00 49.69 90 PRO A CA 1
ATOM 724 C C . PRO A 1 90 ? -3.658 -4.079 -16.179 1.00 49.69 90 PRO A C 1
ATOM 726 O O . PRO A 1 90 ? -3.232 -3.011 -16.621 1.00 49.69 90 PRO A O 1
ATOM 729 N N . ILE A 1 91 ? -2.861 -5.128 -15.987 1.00 53.22 91 ILE A N 1
ATOM 730 C CA . ILE A 1 91 ? -1.621 -5.256 -16.738 1.00 53.22 91 ILE A CA 1
ATOM 731 C C . ILE A 1 91 ? -2.118 -5.424 -18.170 1.00 53.22 91 ILE A C 1
ATOM 733 O O . ILE A 1 91 ? -2.605 -6.493 -18.530 1.00 53.22 91 ILE A O 1
ATOM 737 N N . ASN A 1 92 ? -2.123 -4.343 -18.950 1.00 43.56 92 ASN A N 1
ATOM 738 C CA . ASN A 1 92 ? -2.284 -4.444 -20.392 1.00 43.56 92 ASN A CA 1
ATOM 739 C C . ASN A 1 92 ? -1.024 -5.150 -20.905 1.00 43.56 92 ASN A C 1
ATOM 741 O O . ASN A 1 92 ? -0.084 -4.509 -21.361 1.00 43.56 92 ASN A O 1
ATOM 745 N N . LEU A 1 93 ? -1.009 -6.477 -20.769 1.00 37.44 93 LEU A N 1
ATOM 746 C CA . LEU A 1 93 ? -0.210 -7.390 -21.570 1.00 37.44 93 LEU A CA 1
ATOM 747 C C . LEU A 1 93 ? -0.828 -7.360 -22.971 1.00 37.44 93 LEU A C 1
ATOM 749 O O . LEU A 1 93 ? -1.527 -8.285 -23.380 1.00 37.44 93 LEU A O 1
ATOM 753 N N . CYS A 1 94 ? -0.687 -6.235 -23.669 1.00 31.53 94 CYS A N 1
ATOM 754 C CA . CYS A 1 94 ? -0.933 -6.229 -25.099 1.00 31.53 94 CYS A CA 1
ATOM 755 C C . CYS A 1 94 ? 0.255 -6.956 -25.733 1.00 31.53 94 CYS A C 1
ATOM 757 O O . CYS A 1 94 ? 1.359 -6.416 -25.761 1.00 31.53 94 CYS A O 1
ATOM 759 N N . HIS A 1 95 ? -0.007 -8.204 -26.126 1.00 36.47 95 HIS A N 1
ATOM 760 C CA . HIS A 1 95 ? 0.774 -8.982 -27.084 1.00 36.47 95 HIS A CA 1
ATOM 761 C C . HIS A 1 95 ? 0.893 -8.263 -28.431 1.00 36.47 95 HIS A C 1
ATOM 763 O O . HIS A 1 95 ? -0.070 -7.550 -28.802 1.00 36.47 95 HIS A O 1
#

Organism: Escherichia coli (NCBI:txid562)